Protein AF-X1IFA8-F1 (afdb_monomer_lite)

pLDDT: mean 91.57, std 6.27, range [65.56, 98.69]

Secondary structure (DSSP, 8-state):
-GGGGS--HHHHHHTTSS-S--GGG------HHHHHHHHHHH-HHHHHHHHHHHTT-----GGG-TTHHHHHHHTTS-S-EEEETTEEEE--

Sequence (92 aa):
GAFGSYIDMTSAMTLGMLPSLPLNRFRQVGNAAGMGAKLALLSLSQRSQAQAIASQVHYIELASSPDFMQTFTEALYLGQYRIKGGKREEIN

Radius of gyration: 17.39 Å; chains: 1; bounding box: 34×32×44 Å

InterPro domains:
  IPR027980 RamQ-like, C-terminal domain [PF14574] (1-80)
  IPR052911 Corrinoid activation enzyme [PTHR42895] (1-77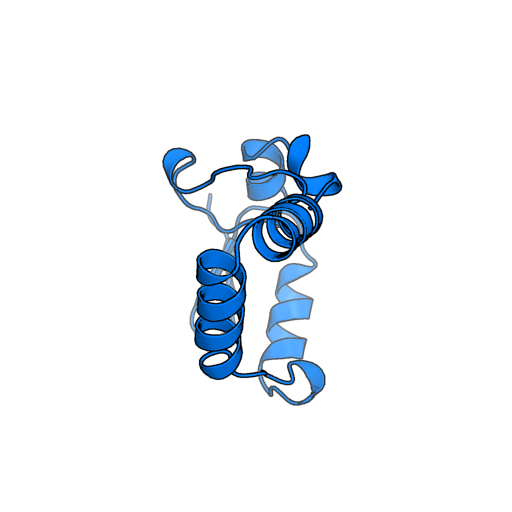)

Organism: NCBI:txid412755

Structure (mmCIF, N/CA/C/O backbone):
data_AF-X1IFA8-F1
#
_entry.id   AF-X1IFA8-F1
#
loop_
_atom_site.group_PDB
_atom_site.id
_atom_site.type_symbol
_atom_site.label_atom_id
_atom_site.label_alt_id
_atom_site.label_comp_id
_atom_site.label_asym_id
_atom_site.label_entity_id
_atom_site.label_seq_id
_atom_site.pdbx_PDB_ins_code
_atom_site.Cartn_x
_atom_site.Cartn_y
_atom_site.Cartn_z
_atom_site.occupancy
_atom_site.B_iso_or_equiv
_atom_site.auth_seq_id
_atom_site.auth_comp_id
_atom_site.auth_asym_id
_atom_site.auth_atom_id
_atom_site.pdbx_PDB_model_num
ATOM 1 N N . GLY A 1 1 ? -1.949 7.320 0.779 1.00 75.75 1 GLY A N 1
ATOM 2 C CA . GLY A 1 1 ? -0.964 7.859 1.743 1.00 75.75 1 GLY A CA 1
ATOM 3 C C . GLY A 1 1 ? -0.756 9.335 1.474 1.00 75.75 1 GLY A C 1
ATOM 4 O O . GLY A 1 1 ? -1.104 9.762 0.383 1.00 75.75 1 GLY A O 1
ATOM 5 N N . ALA A 1 2 ? -0.204 10.100 2.422 1.00 73.31 2 ALA A N 1
ATOM 6 C CA . ALA A 1 2 ? -0.052 11.559 2.292 1.00 73.31 2 ALA A CA 1
ATOM 7 C C . ALA A 1 2 ? 0.668 11.993 0.999 1.00 73.31 2 ALA A C 1
ATOM 9 O O . ALA A 1 2 ? 0.269 12.973 0.383 1.00 73.31 2 ALA A O 1
ATOM 10 N N . PHE A 1 3 ? 1.647 11.202 0.548 1.00 75.44 3 PHE A N 1
ATOM 11 C CA . PHE A 1 3 ? 2.338 11.398 -0.728 1.00 75.44 3 PHE A CA 1
ATOM 12 C C . PHE A 1 3 ? 1.388 11.334 -1.940 1.00 75.44 3 PHE A C 1
ATOM 14 O O . PHE A 1 3 ? 1.424 12.191 -2.812 1.00 75.44 3 PHE A O 1
ATOM 21 N N . GLY A 1 4 ? 0.463 10.370 -1.952 1.00 77.19 4 GLY A N 1
ATOM 22 C CA . GLY A 1 4 ? -0.483 10.157 -3.051 1.00 77.19 4 GLY A CA 1
ATOM 23 C C . GLY A 1 4 ? -1.572 11.223 -3.201 1.00 77.19 4 GLY A C 1
ATOM 24 O O . GLY A 1 4 ? -2.267 11.207 -4.209 1.00 77.19 4 GLY A O 1
ATOM 25 N N . SER A 1 5 ? -1.739 12.129 -2.232 1.00 78.81 5 SER A N 1
ATOM 26 C CA . SER A 1 5 ? -2.740 13.208 -2.295 1.00 78.81 5 SER A CA 1
ATOM 27 C C . SER A 1 5 ? -2.404 14.299 -3.317 1.00 78.81 5 SER A C 1
ATOM 29 O O . SER A 1 5 ? -3.271 15.095 -3.651 1.00 78.81 5 SER A O 1
ATOM 31 N N . TYR A 1 6 ? -1.152 14.364 -3.774 1.00 81.94 6 TYR A N 1
ATOM 32 C CA . TYR A 1 6 ? -0.668 15.403 -4.691 1.00 81.94 6 TYR A CA 1
ATOM 33 C C . TYR A 1 6 ? 0.013 14.822 -5.933 1.00 81.94 6 TYR A C 1
ATOM 35 O O . TYR A 1 6 ? 0.632 15.554 -6.698 1.00 81.94 6 TYR A O 1
ATOM 43 N N . ILE A 1 7 ? -0.077 13.503 -6.132 1.00 88.12 7 ILE A N 1
ATOM 44 C CA . ILE A 1 7 ? 0.472 12.859 -7.324 1.00 88.12 7 ILE A CA 1
ATOM 45 C C . ILE A 1 7 ? -0.408 13.207 -8.521 1.00 88.12 7 ILE A C 1
ATOM 47 O O . ILE A 1 7 ? -1.607 12.911 -8.521 1.00 88.12 7 ILE A O 1
ATOM 51 N N . ASP A 1 8 ? 0.211 13.762 -9.560 1.00 91.19 8 ASP A N 1
ATOM 52 C CA . ASP A 1 8 ? -0.377 13.796 -10.893 1.00 91.19 8 ASP A CA 1
ATOM 53 C C . ASP A 1 8 ? -0.414 12.371 -11.469 1.00 91.19 8 ASP A C 1
ATOM 55 O O . ASP A 1 8 ? 0.623 11.732 -11.669 1.00 91.19 8 ASP A O 1
ATOM 59 N N . MET A 1 9 ? -1.624 11.850 -11.687 1.00 91.81 9 MET A N 1
ATOM 60 C CA . MET A 1 9 ? -1.829 10.456 -12.099 1.00 91.81 9 MET A CA 1
ATOM 61 C C . MET A 1 9 ? -1.224 10.174 -13.474 1.00 91.81 9 MET A C 1
ATOM 63 O O . MET A 1 9 ? -0.616 9.123 -13.666 1.00 91.81 9 MET A O 1
ATOM 67 N N . THR A 1 10 ? -1.337 11.125 -14.402 1.00 91.25 10 THR A N 1
ATOM 68 C CA . THR A 1 10 ? -0.772 11.008 -15.750 1.00 91.25 10 THR A CA 1
ATOM 69 C C . THR A 1 10 ? 0.747 10.884 -15.686 1.00 91.25 10 THR A C 1
ATOM 71 O O . THR A 1 10 ? 1.319 9.981 -16.291 1.00 91.25 10 THR A O 1
ATOM 74 N N . SER A 1 11 ? 1.407 11.729 -14.895 1.00 93.12 11 SER A N 1
ATOM 75 C CA . SER A 1 11 ? 2.855 11.688 -14.689 1.00 93.12 11 SER A CA 1
ATOM 76 C C . SER A 1 11 ? 3.296 10.381 -14.034 1.00 93.12 11 SER A C 1
ATOM 78 O O . SER A 1 11 ? 4.247 9.758 -14.497 1.00 93.12 11 SER A O 1
ATOM 80 N N . ALA A 1 12 ? 2.588 9.914 -13.002 1.00 92.69 12 ALA A N 1
ATOM 81 C CA . ALA A 1 12 ? 2.912 8.652 -12.334 1.00 92.69 12 ALA A CA 1
ATOM 82 C C . ALA A 1 12 ? 2.761 7.432 -13.258 1.00 92.69 12 ALA A C 1
ATOM 84 O O . ALA A 1 12 ? 3.571 6.508 -13.188 1.00 92.69 12 ALA A O 1
ATOM 85 N N . MET A 1 13 ? 1.762 7.433 -14.144 1.00 91.88 13 MET A N 1
ATOM 86 C CA . MET A 1 13 ? 1.630 6.408 -15.183 1.00 91.88 13 MET A CA 1
ATOM 87 C C . MET A 1 13 ? 2.770 6.504 -16.201 1.00 91.88 13 MET A C 1
ATOM 89 O O . MET A 1 13 ? 3.415 5.498 -16.475 1.00 91.88 13 MET A O 1
ATOM 93 N N . THR A 1 14 ? 3.074 7.704 -16.705 1.00 92.00 14 THR A N 1
ATOM 94 C CA . THR A 1 14 ? 4.163 7.940 -17.671 1.00 92.00 14 THR A CA 1
ATOM 95 C C . THR A 1 14 ? 5.530 7.514 -17.141 1.00 92.00 14 THR A C 1
ATOM 97 O O . THR A 1 14 ? 6.333 6.965 -17.890 1.00 92.00 14 THR A O 1
ATOM 100 N N . LEU A 1 15 ? 5.789 7.699 -15.845 1.00 93.19 15 LEU A N 1
ATOM 101 C CA . LEU A 1 15 ? 7.021 7.240 -15.199 1.00 93.19 15 LEU A CA 1
ATOM 102 C C . LEU A 1 15 ? 7.070 5.719 -14.975 1.00 93.19 15 LEU A C 1
ATOM 104 O O . LEU A 1 15 ? 8.135 5.209 -14.645 1.00 93.19 15 LEU A O 1
ATOM 108 N N . GLY A 1 16 ? 5.956 4.998 -15.139 1.00 92.75 16 GLY A N 1
ATOM 109 C CA . GLY A 1 16 ? 5.863 3.563 -14.852 1.00 92.75 16 GLY A CA 1
ATOM 110 C C . GLY A 1 16 ? 5.615 3.230 -13.374 1.00 92.75 16 GLY A C 1
ATOM 111 O O . GLY A 1 16 ? 5.765 2.079 -12.970 1.00 92.75 16 GLY A O 1
ATOM 112 N N . MET A 1 17 ? 5.225 4.213 -12.549 1.00 92.50 17 MET A N 1
ATOM 113 C CA . MET A 1 17 ? 4.913 4.000 -11.126 1.00 92.50 17 MET A CA 1
ATOM 114 C C . MET A 1 17 ? 3.530 3.378 -10.907 1.00 92.50 17 MET A C 1
ATOM 116 O O . MET A 1 17 ? 3.315 2.663 -9.929 1.00 92.50 17 MET A O 1
ATOM 120 N N . LEU A 1 18 ? 2.573 3.696 -11.781 1.00 92.31 18 LEU A N 1
ATOM 121 C CA . LEU A 1 18 ? 1.208 3.172 -11.751 1.00 92.31 18 LEU A CA 1
ATOM 122 C C . LEU A 1 18 ? 0.926 2.376 -13.029 1.00 92.31 18 LEU A C 1
ATOM 124 O O . LEU A 1 18 ? 1.463 2.712 -14.084 1.00 92.31 18 LEU A O 1
ATOM 128 N N . PRO A 1 19 ? 0.066 1.344 -12.964 1.00 91.19 19 PRO A N 1
ATOM 129 C CA . PRO A 1 19 ? -0.284 0.563 -14.143 1.00 91.19 19 PRO A CA 1
ATOM 130 C C . PRO A 1 19 ? -0.999 1.430 -15.183 1.00 91.19 19 PRO A C 1
ATOM 132 O O . PRO A 1 19 ? -1.769 2.327 -14.833 1.00 91.19 19 PRO A O 1
ATOM 135 N N . SER A 1 20 ? -0.806 1.106 -16.464 1.00 89.94 20 SER A N 1
ATOM 136 C CA . SER A 1 20 ? -1.517 1.767 -17.560 1.00 89.94 20 SER A CA 1
ATOM 137 C C . SER A 1 20 ? -2.999 1.360 -17.572 1.00 89.94 20 SER A C 1
ATOM 139 O O . SER A 1 20 ? -3.392 0.354 -18.163 1.00 89.94 20 SER A O 1
ATOM 141 N N . LEU A 1 21 ? -3.825 2.105 -16.835 1.00 90.94 21 LEU A N 1
ATOM 142 C CA . LEU A 1 21 ? -5.276 1.940 -16.734 1.00 90.94 21 LEU A CA 1
ATOM 143 C C . LEU A 1 21 ? -5.983 3.285 -16.970 1.00 90.94 21 LEU A C 1
ATOM 145 O O . LEU A 1 21 ? -5.386 4.337 -16.749 1.00 90.94 21 LEU A O 1
ATOM 149 N N . PRO A 1 22 ? -7.272 3.289 -17.358 1.00 92.38 22 PRO A N 1
ATOM 150 C CA . PRO A 1 22 ? -8.043 4.524 -17.478 1.00 92.38 22 PRO A CA 1
ATOM 151 C C . PRO A 1 22 ? -8.056 5.342 -16.178 1.00 92.38 22 PRO A C 1
ATOM 153 O O . PRO A 1 22 ? -8.251 4.786 -15.096 1.00 92.38 22 PRO A O 1
ATOM 156 N N . LEU A 1 23 ? -7.924 6.671 -16.277 1.00 90.88 23 LEU A N 1
ATOM 157 C CA . LEU A 1 23 ? -7.828 7.567 -15.111 1.00 90.88 23 LEU A CA 1
ATOM 158 C C . LEU A 1 23 ? -9.016 7.451 -14.141 1.00 90.88 23 LEU A C 1
ATOM 160 O O . LEU A 1 23 ? -8.847 7.590 -12.932 1.00 90.88 23 LEU A O 1
ATOM 164 N N . ASN A 1 24 ? -10.210 7.124 -14.641 1.00 94.00 24 ASN A N 1
ATOM 165 C CA . ASN A 1 24 ? -11.407 6.926 -13.815 1.00 94.00 24 ASN A CA 1
ATOM 166 C C . ASN A 1 24 ? -11.345 5.681 -12.902 1.00 94.00 24 ASN A C 1
ATOM 168 O O . ASN A 1 24 ? -12.221 5.499 -12.057 1.00 94.00 24 ASN A O 1
ATOM 172 N N . ARG A 1 25 ? -10.326 4.827 -13.053 1.00 94.19 25 ARG A N 1
ATOM 173 C CA . ARG A 1 25 ? -10.045 3.682 -12.172 1.00 94.19 25 ARG A CA 1
ATOM 174 C C . ARG A 1 25 ? -9.254 4.082 -10.928 1.00 94.19 25 ARG A C 1
ATOM 176 O O . ARG A 1 25 ? -9.109 3.262 -10.023 1.00 94.19 25 ARG A O 1
ATOM 183 N N . PHE A 1 26 ? -8.756 5.316 -10.870 1.00 91.50 26 PHE A N 1
ATOM 184 C CA . PHE A 1 26 ? -7.954 5.812 -9.764 1.00 91.50 26 PHE A CA 1
ATOM 185 C C . PHE A 1 26 ? -8.743 6.812 -8.927 1.00 91.50 26 PHE A C 1
ATOM 187 O O . PHE A 1 26 ? -9.408 7.711 -9.438 1.00 91.50 26 PHE A O 1
ATOM 194 N N . ARG A 1 27 ? -8.634 6.675 -7.606 1.00 89.94 27 ARG A N 1
ATOM 195 C CA . ARG A 1 27 ? -9.201 7.625 -6.650 1.00 89.94 27 ARG A CA 1
ATOM 196 C C . ARG A 1 27 ? -8.211 7.876 -5.529 1.00 89.94 27 ARG A C 1
ATOM 198 O O . ARG A 1 27 ? -7.776 6.948 -4.851 1.00 89.94 27 ARG A O 1
ATOM 205 N N . GLN A 1 28 ? -7.905 9.144 -5.291 1.00 88.81 28 GLN A N 1
ATOM 206 C CA . GLN A 1 28 ? -7.141 9.546 -4.119 1.00 88.81 28 GLN A CA 1
ATOM 207 C C . GLN A 1 28 ? -8.056 9.539 -2.887 1.00 88.81 28 GLN A C 1
ATOM 209 O O . GLN A 1 28 ? -9.145 10.111 -2.895 1.00 88.81 28 GLN A O 1
ATOM 214 N N . VAL A 1 29 ? -7.615 8.866 -1.823 1.00 90.38 29 VAL A N 1
ATOM 215 C CA . VAL A 1 29 ? -8.353 8.746 -0.547 1.00 90.38 29 VAL A CA 1
ATOM 216 C C . VAL A 1 29 ? -7.627 9.420 0.624 1.00 90.38 29 VAL A C 1
ATOM 218 O O . VAL A 1 29 ? -8.051 9.320 1.773 1.00 90.38 29 VAL A O 1
ATOM 221 N N . GLY A 1 30 ? -6.510 10.098 0.347 1.00 89.69 30 GLY A N 1
ATOM 222 C CA . GLY A 1 30 ? -5.705 10.795 1.345 1.00 89.69 30 GLY A CA 1
ATOM 223 C C . GLY A 1 30 ? -5.077 9.871 2.396 1.00 89.69 30 GLY A C 1
ATOM 224 O O . GLY A 1 30 ? -4.522 8.805 2.086 1.00 89.69 30 GLY A O 1
ATOM 225 N N . ASN A 1 31 ? -5.124 10.304 3.660 1.00 92.12 31 ASN A N 1
ATOM 226 C CA . ASN A 1 31 ? -4.646 9.531 4.806 1.00 92.12 31 ASN A CA 1
ATOM 227 C C . ASN A 1 31 ? -5.725 8.551 5.300 1.00 92.12 31 ASN A C 1
ATOM 229 O O . ASN A 1 31 ? -6.387 8.784 6.314 1.00 92.12 31 ASN A O 1
ATOM 233 N N . ALA A 1 32 ? -5.883 7.444 4.571 1.00 93.12 32 ALA A N 1
ATOM 234 C CA . ALA A 1 32 ? -6.842 6.392 4.905 1.00 93.12 32 ALA A CA 1
ATOM 235 C C . ALA A 1 32 ? -6.597 5.774 6.293 1.00 93.12 32 ALA A C 1
ATOM 237 O O . ALA A 1 32 ? -7.559 5.513 7.006 1.00 93.12 32 ALA A O 1
ATOM 238 N N . ALA A 1 33 ? -5.335 5.609 6.715 1.00 94.19 33 ALA A N 1
ATOM 239 C CA . ALA A 1 33 ? -5.003 5.083 8.041 1.00 94.19 33 ALA A CA 1
ATOM 240 C C . ALA A 1 33 ? -5.512 6.006 9.161 1.00 94.19 33 ALA A C 1
ATOM 242 O O . ALA A 1 33 ? -6.184 5.556 10.087 1.00 94.19 33 ALA A O 1
ATOM 243 N N . GLY A 1 34 ? -5.268 7.315 9.037 1.00 95.38 34 GLY A N 1
ATOM 244 C CA . GL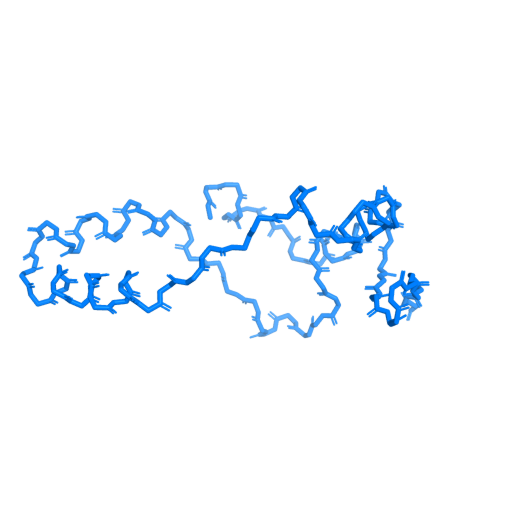Y A 1 34 ? -5.760 8.310 9.991 1.00 95.38 34 GLY A CA 1
ATOM 245 C C . GLY A 1 34 ? -7.288 8.407 10.019 1.00 95.38 34 GLY A C 1
ATOM 246 O O . GLY A 1 34 ? -7.876 8.517 11.093 1.00 95.38 34 GLY A O 1
ATOM 247 N N . MET A 1 35 ? -7.949 8.331 8.859 1.00 95.69 35 MET A N 1
ATOM 248 C CA . MET A 1 35 ? -9.415 8.292 8.797 1.00 95.69 35 MET A CA 1
ATOM 249 C C . MET A 1 35 ? -9.973 7.013 9.437 1.00 95.69 35 MET A C 1
ATOM 251 O O . MET A 1 35 ? -10.880 7.086 10.262 1.00 95.69 35 MET A O 1
ATOM 255 N N . GLY A 1 36 ? -9.397 5.854 9.113 1.00 96.88 36 GLY A N 1
ATOM 256 C CA . GLY A 1 36 ? -9.786 4.562 9.676 1.00 96.88 36 GLY A CA 1
ATOM 257 C C . GLY A 1 36 ? -9.645 4.520 11.197 1.00 96.88 36 GLY A C 1
ATOM 258 O O . GLY A 1 36 ? -10.557 4.059 11.878 1.00 96.88 36 GLY A O 1
ATOM 259 N N . ALA A 1 37 ? -8.567 5.093 11.743 1.00 97.88 37 ALA A N 1
ATOM 260 C CA . ALA A 1 37 ? -8.376 5.209 13.187 1.00 97.88 37 ALA A CA 1
ATOM 261 C C . ALA A 1 37 ? -9.498 6.020 13.859 1.00 97.88 37 ALA A C 1
ATOM 263 O O . ALA A 1 37 ? -10.042 5.586 14.873 1.00 97.88 37 ALA A O 1
ATOM 264 N N . LYS A 1 38 ? -9.907 7.156 13.274 1.00 98.19 38 LYS A N 1
ATOM 265 C CA . LYS A 1 38 ? -11.043 7.946 13.787 1.00 98.19 38 LYS A CA 1
ATOM 266 C C . LYS A 1 38 ? -12.354 7.163 13.724 1.00 98.19 38 LYS A C 1
ATOM 268 O O . LYS A 1 38 ? -13.102 7.161 14.696 1.00 98.19 38 LYS A O 1
ATOM 273 N N . LEU A 1 39 ? -12.626 6.485 12.607 1.00 98.19 39 LEU A N 1
ATOM 274 C CA . LEU A 1 39 ? -13.842 5.682 12.439 1.00 98.19 39 LEU A CA 1
ATOM 275 C C . LEU A 1 39 ? -13.912 4.545 13.464 1.00 98.19 39 LEU A C 1
ATOM 277 O O . LEU A 1 39 ? -14.941 4.367 14.112 1.00 98.19 39 LEU A O 1
ATOM 281 N N . ALA A 1 40 ? -12.810 3.822 13.657 1.00 98.31 40 ALA A N 1
ATOM 282 C CA . ALA A 1 40 ? -12.721 2.755 14.646 1.00 98.31 40 ALA A CA 1
ATOM 283 C C . ALA A 1 40 ? -12.793 3.282 16.089 1.00 98.31 40 ALA A C 1
ATOM 285 O O . ALA A 1 40 ? -13.279 2.574 16.973 1.00 98.31 40 ALA A O 1
ATOM 286 N N . LEU A 1 41 ? -12.321 4.506 16.356 1.00 98.50 41 LEU A N 1
ATOM 287 C CA . LEU A 1 41 ? -12.438 5.146 17.668 1.00 98.50 41 LEU A CA 1
ATOM 288 C C . LEU A 1 41 ? -13.896 5.501 17.991 1.00 98.50 41 LEU A C 1
ATOM 290 O O . LEU A 1 41 ? -14.358 5.197 19.087 1.00 98.50 41 LEU A O 1
ATOM 294 N N . LEU A 1 42 ? -14.608 6.101 17.035 1.00 98.62 42 LEU A N 1
ATOM 295 C CA . LEU A 1 42 ? -15.951 6.660 17.230 1.00 98.62 42 LEU A CA 1
ATOM 296 C C . LEU A 1 42 ? -17.090 5.645 17.048 1.00 98.62 42 LEU A C 1
ATOM 298 O O . LEU A 1 42 ? -18.210 5.919 17.468 1.00 98.62 42 LEU A O 1
ATOM 302 N N . SER A 1 43 ? -16.839 4.491 16.420 1.00 98.69 43 SER A N 1
ATOM 303 C CA . SER A 1 43 ? -17.876 3.495 16.136 1.00 98.69 43 SER A CA 1
ATOM 304 C C . SER A 1 43 ? -17.413 2.062 16.393 1.00 98.69 43 SER A C 1
ATOM 306 O O . SER A 1 43 ? -16.453 1.569 15.794 1.00 98.69 43 SER A O 1
ATOM 308 N N . LEU A 1 44 ? -18.160 1.358 17.250 1.00 98.56 44 LEU A N 1
ATOM 309 C CA . LEU A 1 44 ? -17.945 -0.063 17.528 1.00 98.56 44 LEU A CA 1
ATOM 310 C C . LEU A 1 44 ? -18.248 -0.944 16.310 1.00 98.56 44 LEU A C 1
ATOM 312 O O . LEU A 1 44 ? -17.535 -1.920 16.086 1.00 98.56 44 LEU A O 1
ATOM 316 N N . SER A 1 45 ? -19.247 -0.590 15.494 1.00 98.62 45 SER A N 1
ATOM 317 C CA . SER A 1 45 ? -19.554 -1.344 14.272 1.00 98.62 45 SER A CA 1
ATOM 318 C C . SER A 1 45 ? -18.428 -1.221 13.246 1.00 98.62 45 SER A C 1
ATOM 320 O O . SER A 1 45 ? -17.992 -2.233 12.703 1.00 98.62 45 SER A O 1
ATOM 322 N N . GLN A 1 46 ? -17.872 -0.018 13.059 1.00 98.50 46 GLN A N 1
ATOM 323 C CA . GLN A 1 46 ? -16.717 0.198 12.178 1.00 98.50 46 GLN A CA 1
ATOM 324 C C . GLN A 1 46 ? -15.469 -0.524 12.694 1.00 98.50 46 GLN A C 1
ATOM 326 O O . GLN A 1 46 ? -14.708 -1.092 11.913 1.00 98.50 46 GLN A O 1
ATOM 331 N N . ARG A 1 47 ? -15.263 -0.550 14.016 1.00 98.56 47 ARG A N 1
ATOM 332 C CA . ARG A 1 47 ? -14.166 -1.305 14.635 1.00 98.56 47 ARG A CA 1
ATOM 333 C C . ARG A 1 47 ? -14.305 -2.810 14.391 1.00 98.56 47 ARG A C 1
ATOM 335 O O . ARG A 1 47 ? -13.323 -3.452 14.029 1.00 98.56 47 ARG A O 1
ATOM 342 N N . SER A 1 48 ? -15.509 -3.357 14.552 1.00 98.56 48 SER A N 1
ATOM 343 C CA . SER A 1 48 ? -15.791 -4.770 14.270 1.00 98.56 48 SER A CA 1
ATOM 344 C C . SER A 1 48 ? -15.607 -5.096 12.784 1.00 98.56 48 SER A C 1
ATOM 346 O O . SER A 1 48 ? -14.964 -6.091 12.451 1.00 98.56 48 SER A O 1
ATOM 348 N N . GLN A 1 49 ? -16.059 -4.218 11.883 1.00 98.44 49 GLN A N 1
ATOM 349 C CA . GLN A 1 49 ? -15.829 -4.372 10.446 1.00 98.44 49 GLN A CA 1
ATOM 350 C C . GLN A 1 49 ? -14.332 -4.383 10.105 1.00 98.44 49 GLN A C 1
ATOM 352 O O . GLN A 1 49 ? -13.889 -5.231 9.334 1.00 98.44 49 GLN A O 1
ATOM 357 N N . ALA A 1 50 ? -13.537 -3.488 10.700 1.00 98.25 50 ALA A N 1
ATOM 358 C CA . ALA A 1 50 ? -12.090 -3.462 10.494 1.00 98.25 50 ALA A CA 1
ATOM 359 C C . ALA A 1 50 ? -11.417 -4.776 10.935 1.00 98.25 50 ALA A C 1
ATOM 361 O O . ALA A 1 50 ? -10.547 -5.278 10.225 1.00 98.25 50 ALA A O 1
ATOM 362 N N . GLN A 1 51 ? -11.849 -5.368 12.056 1.00 98.25 51 GLN A N 1
ATOM 363 C CA . GLN A 1 51 ? -11.364 -6.679 12.510 1.00 98.25 51 GLN A CA 1
ATOM 364 C C . GLN A 1 51 ? -11.747 -7.806 11.542 1.00 98.25 51 GLN A C 1
ATOM 366 O O . GLN A 1 51 ? -10.906 -8.640 11.219 1.00 98.25 51 GLN A O 1
ATOM 371 N N . ALA A 1 52 ? -12.985 -7.804 11.040 1.00 98.38 52 ALA A N 1
ATOM 372 C CA . ALA A 1 52 ? -13.452 -8.794 10.071 1.00 98.38 52 ALA A CA 1
ATOM 373 C C . ALA A 1 52 ? -12.729 -8.692 8.718 1.00 98.38 52 ALA A C 1
ATOM 375 O O . ALA A 1 52 ? -12.517 -9.702 8.055 1.00 98.38 52 ALA A O 1
ATOM 376 N N . ILE A 1 53 ? -12.343 -7.486 8.292 1.00 97.94 53 ILE A N 1
ATOM 377 C CA . ILE A 1 53 ? -11.494 -7.301 7.107 1.00 97.94 53 ILE A CA 1
ATOM 378 C C . ILE A 1 53 ? -10.091 -7.831 7.398 1.00 97.94 53 ILE A C 1
ATOM 380 O O . ILE A 1 53 ? -9.552 -8.588 6.598 1.00 97.94 53 ILE A O 1
ATOM 384 N N . ALA A 1 54 ? -9.511 -7.474 8.548 1.00 97.81 54 ALA A N 1
ATOM 385 C CA . ALA A 1 54 ? -8.162 -7.893 8.917 1.00 97.81 54 ALA A CA 1
ATOM 386 C C . ALA A 1 54 ? -8.007 -9.423 8.968 1.00 97.81 54 ALA A C 1
ATOM 388 O O . ALA A 1 54 ? -6.974 -9.931 8.545 1.00 97.81 54 ALA A O 1
ATOM 389 N N . SER A 1 55 ? -9.031 -10.164 9.407 1.00 97.88 55 SER A N 1
ATOM 390 C CA . SER A 1 55 ? -8.998 -11.635 9.429 1.00 97.88 55 SER A CA 1
ATOM 391 C C . SER A 1 55 ? -9.027 -12.292 8.043 1.00 97.88 55 SER A C 1
ATOM 393 O O . SER A 1 55 ? -8.731 -13.478 7.935 1.00 97.88 55 SER A O 1
ATOM 395 N N . GLN A 1 56 ? -9.371 -11.543 6.992 1.00 98.00 56 GLN A N 1
ATOM 396 C CA . GLN A 1 56 ? -9.397 -12.011 5.601 1.00 98.00 56 GLN A CA 1
ATOM 397 C C . GLN A 1 56 ? -8.140 -11.606 4.814 1.00 98.00 56 GLN A C 1
ATOM 399 O O . GLN A 1 56 ? -7.993 -11.972 3.649 1.00 98.00 56 GLN A O 1
ATOM 404 N N . VAL A 1 57 ? -7.239 -10.821 5.413 1.00 97.31 57 VAL A N 1
ATOM 405 C CA . VAL A 1 57 ? -6.003 -10.383 4.755 1.00 97.31 57 VAL A CA 1
ATOM 406 C C . VAL A 1 57 ? -4.942 -11.474 4.870 1.00 97.31 57 VAL A C 1
ATOM 408 O O . VAL A 1 57 ? -4.624 -11.938 5.962 1.00 97.31 57 VAL A O 1
ATOM 411 N N . HIS A 1 58 ? -4.338 -11.830 3.737 1.00 96.44 58 HIS A N 1
ATOM 412 C CA . HIS A 1 58 ? -3.203 -12.746 3.676 1.00 96.44 58 HIS A CA 1
ATOM 413 C C . HIS A 1 58 ? -1.916 -11.985 3.366 1.00 96.44 58 HIS A C 1
ATOM 415 O O . HIS A 1 58 ? -1.876 -11.146 2.465 1.00 96.44 58 HIS A O 1
ATOM 421 N N . TYR A 1 59 ? -0.860 -12.288 4.116 1.00 94.94 59 TYR A N 1
ATOM 422 C CA . TYR A 1 59 ? 0.468 -11.743 3.868 1.00 94.94 59 TYR A CA 1
ATOM 423 C C . TYR A 1 59 ? 1.176 -12.526 2.756 1.00 94.94 59 TYR A C 1
ATOM 425 O O . TYR A 1 59 ? 1.130 -13.755 2.734 1.00 94.94 59 TYR A O 1
ATOM 433 N N . ILE A 1 60 ? 1.846 -11.805 1.855 1.00 92.50 60 ILE A N 1
ATOM 434 C CA . ILE A 1 60 ? 2.693 -12.371 0.803 1.00 92.50 60 ILE A CA 1
ATOM 435 C C . ILE A 1 60 ? 4.116 -11.852 1.030 1.00 92.50 60 ILE A C 1
ATOM 437 O O . ILE A 1 60 ? 4.354 -10.647 0.940 1.00 92.50 60 ILE A O 1
ATOM 441 N N . GLU A 1 61 ? 5.053 -12.759 1.315 1.00 94.62 61 GLU A N 1
ATOM 442 C CA . GLU A 1 61 ? 6.475 -12.439 1.487 1.00 94.62 61 GLU A CA 1
ATOM 443 C C . GLU A 1 61 ? 7.156 -12.290 0.123 1.00 94.62 61 GLU A C 1
ATOM 445 O O . GLU A 1 61 ? 7.570 -13.271 -0.504 1.00 94.62 61 GLU A O 1
ATOM 450 N N . LEU A 1 62 ? 7.272 -11.049 -0.344 1.00 93.44 62 LEU A N 1
ATOM 451 C CA . LEU A 1 62 ? 7.840 -10.739 -1.653 1.00 93.44 62 LEU A CA 1
ATOM 452 C C . LEU A 1 62 ? 9.323 -11.111 -1.757 1.00 93.44 62 LEU A C 1
ATOM 454 O O . LEU A 1 62 ? 9.747 -11.518 -2.835 1.00 93.44 62 LEU A O 1
ATOM 458 N N . ALA A 1 63 ? 10.097 -11.045 -0.666 1.00 90.31 63 ALA A N 1
ATOM 459 C CA . ALA A 1 63 ? 11.525 -11.380 -0.699 1.00 90.31 63 ALA A CA 1
ATOM 460 C C . ALA A 1 63 ? 11.780 -12.866 -1.009 1.00 90.31 63 ALA A C 1
ATOM 462 O O . ALA A 1 63 ? 12.830 -13.219 -1.540 1.00 90.31 63 ALA A O 1
ATOM 463 N N . SER A 1 64 ? 10.809 -13.730 -0.699 1.00 91.06 64 SER A N 1
ATOM 464 C CA . SER A 1 64 ? 10.842 -15.167 -1.009 1.00 91.06 64 SER A CA 1
ATOM 465 C C . SER A 1 64 ? 10.187 -15.529 -2.346 1.00 91.06 64 SER A C 1
ATOM 467 O O . SER A 1 64 ? 10.246 -16.685 -2.763 1.00 91.06 64 SER A O 1
ATOM 469 N N . SER A 1 65 ? 9.545 -14.566 -3.016 1.00 92.00 65 SER A N 1
ATOM 470 C CA . SER A 1 65 ? 8.832 -14.814 -4.267 1.00 92.00 65 SER A CA 1
ATOM 471 C C . SER A 1 65 ? 9.823 -14.937 -5.433 1.00 92.00 65 SER A C 1
ATOM 473 O O 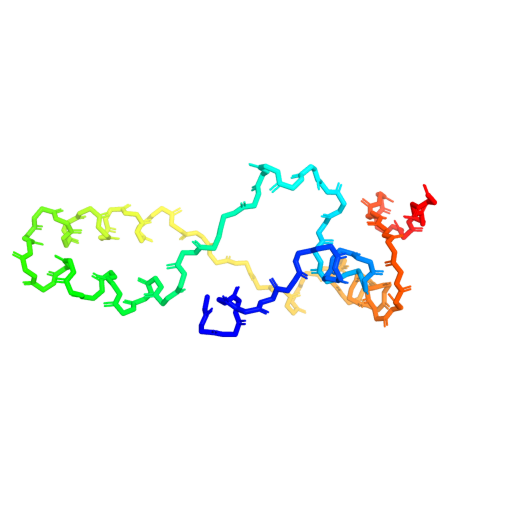. SER A 1 65 ? 10.559 -13.978 -5.689 1.00 92.00 65 SER A O 1
ATOM 475 N N . PRO A 1 66 ? 9.835 -16.064 -6.176 1.00 89.38 66 PRO A N 1
ATOM 476 C CA . PRO A 1 66 ? 10.813 -16.312 -7.240 1.00 89.38 66 PRO A CA 1
ATOM 477 C C . PRO A 1 66 ? 10.876 -15.207 -8.303 1.00 89.38 66 PRO A C 1
ATOM 479 O O . PRO A 1 66 ? 11.959 -14.831 -8.746 1.00 89.38 66 PRO A O 1
ATOM 482 N N . ASP A 1 67 ? 9.724 -14.638 -8.660 1.00 89.38 67 ASP A N 1
ATOM 483 C CA . ASP A 1 67 ? 9.611 -13.688 -9.772 1.00 89.38 67 ASP A CA 1
ATOM 484 C C . ASP A 1 67 ? 9.747 -12.221 -9.333 1.00 89.38 67 ASP A C 1
ATOM 486 O O . ASP A 1 67 ? 9.781 -11.316 -10.176 1.00 89.38 67 ASP A O 1
ATOM 490 N N . PHE A 1 68 ? 9.809 -11.945 -8.023 1.00 91.50 68 PHE A N 1
ATOM 491 C CA . PHE A 1 68 ? 9.797 -10.570 -7.520 1.00 91.50 68 PHE A CA 1
ATOM 492 C C . PHE A 1 68 ? 11.058 -9.806 -7.917 1.00 91.50 68 PHE A C 1
ATOM 494 O O . PHE A 1 68 ? 10.949 -8.696 -8.429 1.00 91.50 68 PHE A O 1
ATOM 501 N N . MET A 1 69 ? 12.244 -10.397 -7.744 1.00 91.56 69 MET A N 1
ATOM 502 C CA . MET A 1 69 ? 13.509 -9.725 -8.074 1.00 91.56 69 MET A CA 1
ATOM 503 C C . MET A 1 69 ? 13.627 -9.403 -9.566 1.00 91.56 69 MET A C 1
ATOM 505 O O . MET A 1 69 ? 14.081 -8.314 -9.929 1.00 91.56 69 MET A O 1
ATOM 509 N N . GLN A 1 70 ? 13.173 -10.316 -10.428 1.00 90.44 70 GLN A N 1
ATOM 510 C CA . GLN A 1 70 ? 13.108 -10.073 -11.866 1.00 90.44 70 GLN A CA 1
ATOM 511 C C . GLN A 1 70 ? 12.122 -8.939 -12.174 1.00 90.44 70 GLN A C 1
ATOM 513 O O . GLN A 1 70 ? 12.499 -7.955 -12.805 1.00 90.44 70 GLN A O 1
ATOM 518 N N . THR A 1 71 ? 10.891 -9.025 -11.662 1.00 91.00 71 THR A N 1
ATOM 519 C CA . THR A 1 71 ? 9.849 -8.006 -11.881 1.00 91.00 71 THR A CA 1
ATOM 520 C C . THR A 1 71 ? 10.276 -6.628 -11.373 1.00 91.00 71 THR A C 1
ATOM 522 O O . THR A 1 71 ? 10.042 -5.622 -12.036 1.00 91.00 71 THR A O 1
ATOM 525 N N . PHE A 1 72 ? 10.926 -6.570 -10.211 1.00 92.00 72 PHE A N 1
ATOM 526 C CA . PHE A 1 72 ? 11.424 -5.333 -9.625 1.00 92.00 72 PHE A CA 1
ATOM 527 C C . PHE A 1 72 ? 12.515 -4.701 -10.491 1.00 92.00 72 PHE A C 1
ATOM 529 O O . PHE A 1 72 ? 12.458 -3.504 -10.748 1.00 92.00 72 PHE A O 1
ATOM 536 N N . THR A 1 73 ? 13.461 -5.501 -10.993 1.00 92.06 73 THR A N 1
ATOM 537 C CA . THR A 1 73 ? 14.523 -5.022 -11.893 1.00 92.06 73 THR A CA 1
ATOM 538 C C . THR A 1 73 ? 13.940 -4.439 -13.181 1.00 92.06 73 THR A C 1
ATOM 540 O O . THR A 1 73 ? 14.306 -3.337 -13.581 1.00 92.06 73 THR A O 1
ATOM 543 N N . GLU A 1 74 ? 12.969 -5.124 -13.789 1.00 90.81 74 GLU A N 1
ATOM 544 C CA . GLU A 1 74 ? 12.241 -4.637 -14.971 1.00 90.81 74 GLU A CA 1
ATOM 545 C C . GLU A 1 74 ? 11.451 -3.340 -14.697 1.00 90.81 74 GLU A C 1
ATOM 547 O O . GLU A 1 74 ? 11.256 -2.509 -15.588 1.00 90.81 74 GLU A O 1
ATOM 552 N N . ALA A 1 75 ? 11.011 -3.132 -13.454 1.00 91.31 75 ALA A N 1
ATOM 553 C CA . ALA A 1 75 ? 10.288 -1.938 -13.025 1.00 91.31 75 ALA A CA 1
ATOM 554 C C . ALA A 1 75 ? 11.196 -0.731 -12.714 1.00 91.31 75 ALA A C 1
ATOM 556 O O . ALA A 1 75 ? 10.676 0.365 -12.504 1.00 91.31 75 ALA A O 1
ATOM 557 N N . LEU A 1 76 ? 12.528 -0.888 -12.697 1.00 92.50 76 LEU A N 1
ATOM 558 C CA . LEU A 1 76 ? 13.465 0.224 -12.458 1.00 92.50 76 LEU A CA 1
ATOM 559 C C . LEU A 1 76 ? 13.564 1.193 -13.645 1.00 92.50 76 LEU A C 1
ATOM 561 O O . LEU A 1 76 ? 13.979 2.339 -13.471 1.00 92.50 76 LEU A O 1
ATOM 565 N N . TYR A 1 77 ? 13.195 0.750 -14.847 1.00 92.12 77 TYR A N 1
ATOM 566 C CA . TYR A 1 77 ? 13.203 1.590 -16.040 1.00 92.12 77 TYR A CA 1
ATOM 567 C C . TYR A 1 77 ? 11.967 2.495 -16.092 1.00 92.12 77 TYR A C 1
ATOM 569 O O . TYR A 1 77 ? 10.836 2.042 -15.893 1.00 92.12 77 TYR A O 1
ATOM 577 N N . LEU A 1 78 ? 12.179 3.766 -16.441 1.00 93.06 78 LEU A N 1
ATOM 578 C CA . LEU A 1 78 ? 11.098 4.725 -16.677 1.00 93.06 78 LEU A CA 1
ATOM 579 C C . LEU A 1 78 ? 10.317 4.395 -17.955 1.00 93.06 78 LEU A C 1
ATOM 581 O O . LEU A 1 78 ? 10.821 3.719 -18.849 1.00 93.06 78 LEU A O 1
ATOM 585 N N . GLY A 1 79 ? 9.090 4.905 -18.045 1.00 91.56 79 GLY A N 1
ATOM 586 C CA . GLY A 1 79 ? 8.210 4.737 -19.203 1.00 91.56 79 GLY A CA 1
ATOM 587 C C . GLY A 1 79 ? 7.002 3.857 -18.899 1.00 91.56 79 GLY A C 1
ATOM 588 O O . GLY A 1 79 ? 6.984 3.117 -17.915 1.00 91.56 79 GLY A O 1
ATOM 589 N N . GLN A 1 80 ? 5.979 3.939 -19.749 1.00 90.94 80 GLN A N 1
ATOM 590 C CA . GLN A 1 80 ? 4.769 3.136 -19.598 1.00 90.94 80 GLN A CA 1
ATOM 591 C C . GLN A 1 80 ? 5.033 1.688 -20.010 1.00 90.94 80 GLN A C 1
ATOM 593 O O . GLN A 1 80 ? 5.568 1.414 -21.083 1.00 90.94 80 GLN A O 1
ATOM 598 N N . TYR A 1 81 ? 4.632 0.744 -19.162 1.00 92.44 81 TYR A N 1
ATOM 599 C CA . TYR A 1 81 ? 4.803 -0.677 -19.433 1.00 92.44 81 TYR A CA 1
ATOM 600 C C . TYR A 1 81 ? 3.698 -1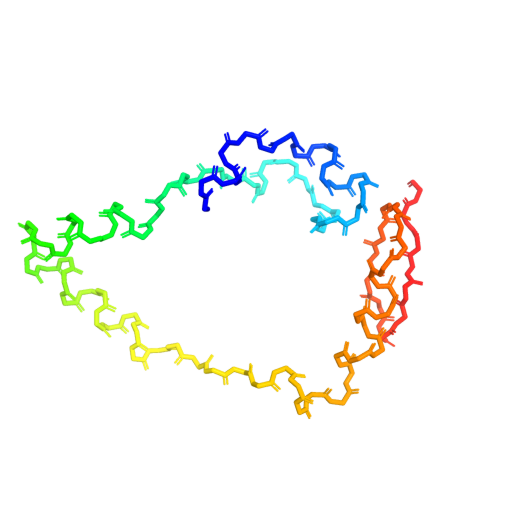.521 -18.796 1.00 92.44 81 TYR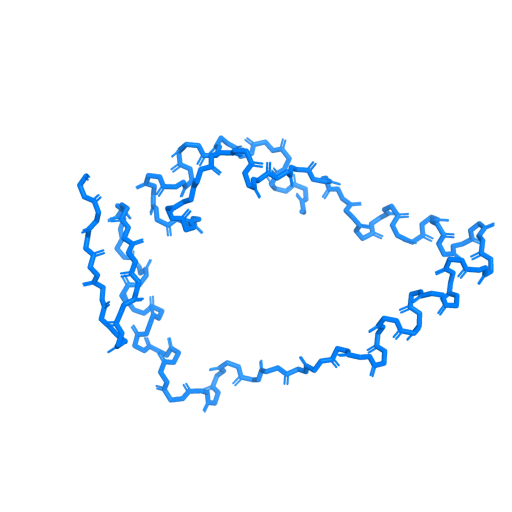 A C 1
ATOM 602 O O . TYR A 1 81 ? 2.923 -1.066 -17.949 1.00 92.44 81 TYR A O 1
ATOM 610 N N . ARG A 1 82 ? 3.657 -2.790 -19.193 1.00 90.44 82 ARG A N 1
ATOM 611 C CA . ARG A 1 82 ? 2.966 -3.873 -18.485 1.00 90.44 82 ARG A CA 1
ATOM 612 C C . ARG A 1 82 ? 3.894 -5.072 -18.345 1.00 90.44 82 ARG A C 1
ATOM 614 O O . ARG A 1 82 ? 4.805 -5.250 -19.148 1.00 90.44 82 ARG A O 1
ATOM 621 N N . ILE A 1 83 ? 3.633 -5.916 -17.352 1.00 86.69 83 ILE A N 1
ATOM 622 C CA . ILE A 1 83 ? 4.319 -7.202 -17.204 1.00 86.69 83 ILE A CA 1
ATOM 623 C C . ILE A 1 83 ? 3.431 -8.304 -17.773 1.00 86.69 83 ILE A C 1
ATOM 625 O O . ILE A 1 83 ? 2.283 -8.463 -17.352 1.00 86.69 83 ILE A O 1
ATOM 629 N N . LYS A 1 84 ? 3.964 -9.084 -18.715 1.00 84.69 84 LYS A N 1
ATOM 630 C CA . LYS A 1 84 ? 3.303 -10.266 -19.276 1.00 84.69 84 LYS A CA 1
ATOM 631 C C . LYS A 1 84 ? 4.268 -11.446 -19.232 1.00 84.69 84 LYS A C 1
ATOM 633 O O . LYS A 1 84 ? 5.353 -11.384 -19.799 1.00 84.69 84 LYS A O 1
ATOM 638 N N . GLY A 1 85 ? 3.895 -12.512 -18.520 1.00 80.50 85 GLY A N 1
ATOM 639 C CA . GLY A 1 85 ? 4.753 -13.695 -18.359 1.00 80.50 85 GLY A CA 1
ATOM 640 C C . GLY A 1 85 ? 6.132 -13.383 -17.758 1.00 80.50 85 GLY A C 1
ATOM 641 O O . GLY A 1 85 ? 7.127 -13.935 -18.216 1.00 80.50 85 GLY A O 1
ATOM 642 N N . GLY A 1 86 ? 6.201 -12.444 -16.805 1.00 77.06 86 GLY A N 1
ATOM 643 C CA . GLY A 1 86 ? 7.451 -12.030 -16.150 1.00 77.06 86 GLY A CA 1
ATOM 644 C C . GLY A 1 86 ? 8.352 -11.105 -16.978 1.00 77.06 86 GLY A C 1
ATOM 645 O O . GLY A 1 86 ? 9.460 -10.798 -16.548 1.00 77.06 86 GLY A O 1
ATOM 646 N N . LYS A 1 87 ? 7.903 -10.650 -18.156 1.00 83.25 87 LYS A N 1
ATOM 647 C CA . LYS A 1 87 ? 8.661 -9.739 -19.025 1.00 83.25 87 LYS A CA 1
ATOM 648 C C . LYS A 1 87 ? 7.975 -8.388 -19.162 1.00 83.25 87 LYS A C 1
ATOM 650 O O . LYS A 1 87 ? 6.745 -8.325 -19.245 1.00 83.25 87 LYS A O 1
ATOM 655 N N . ARG A 1 88 ? 8.780 -7.327 -19.214 1.00 89.81 88 ARG A N 1
ATOM 656 C CA . ARG A 1 88 ? 8.337 -5.969 -19.526 1.00 89.81 88 ARG A CA 1
ATOM 657 C C . ARG A 1 88 ? 7.941 -5.863 -20.995 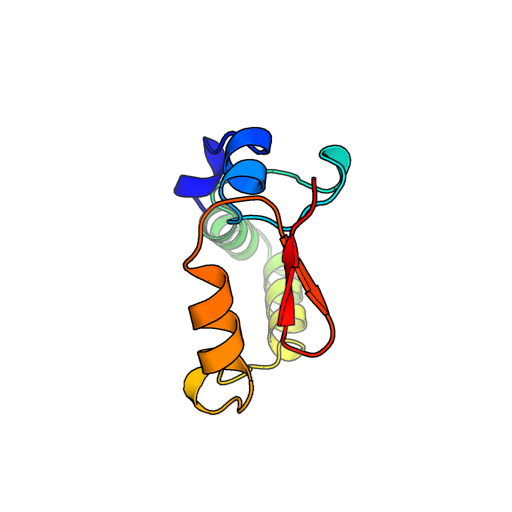1.00 89.81 88 ARG A C 1
ATOM 659 O O . ARG A 1 88 ? 8.711 -6.210 -21.883 1.00 89.81 88 ARG A O 1
ATOM 666 N N . GLU A 1 89 ? 6.741 -5.354 -21.234 1.00 92.44 89 GLU A N 1
ATOM 667 C CA . GLU A 1 89 ? 6.269 -4.905 -22.541 1.00 92.44 89 GLU A CA 1
ATOM 668 C C . GLU A 1 89 ? 5.993 -3.404 -22.451 1.00 92.44 89 GLU A C 1
ATOM 670 O O . GLU A 1 89 ? 5.151 -2.982 -21.652 1.00 92.44 89 GLU A O 1
ATOM 675 N N . GLU A 1 90 ? 6.698 -2.603 -23.247 1.00 90.75 90 GLU A N 1
ATOM 676 C CA . GLU A 1 90 ? 6.448 -1.164 -23.327 1.00 90.75 90 GLU A CA 1
ATOM 677 C C . GLU A 1 90 ? 5.088 -0.883 -23.968 1.00 90.75 90 GLU A C 1
ATOM 679 O O . GLU A 1 90 ? 4.639 -1.588 -24.878 1.00 90.75 90 GLU A O 1
ATOM 684 N N . ILE A 1 91 ? 4.415 0.141 -23.454 1.00 86.31 91 ILE A N 1
ATOM 685 C CA . ILE A 1 91 ? 3.139 0.621 -23.971 1.00 86.31 91 ILE A CA 1
ATOM 686 C C . ILE A 1 91 ? 3.423 1.985 -24.594 1.00 86.31 91 ILE A C 1
ATOM 688 O O . ILE A 1 91 ? 3.730 2.932 -23.874 1.00 86.31 91 ILE A O 1
ATOM 692 N N . ASN A 1 92 ? 3.359 2.041 -25.925 1.00 65.56 92 ASN A N 1
ATOM 693 C CA . ASN A 1 92 ? 3.426 3.288 -26.690 1.00 65.56 92 ASN A CA 1
ATOM 694 C C . ASN A 1 92 ? 2.079 4.010 -26.677 1.00 65.56 92 ASN A C 1
ATOM 696 O O . ASN A 1 92 ? 1.048 3.311 -26.834 1.00 65.56 92 ASN A O 1
#

Foldseek 3Di:
DQVQVPDDPVVCQFFLNDAPDPPVVDDDPHPPVVVLVVCLVVDVVSVVVVVVVVVVDDDDDLVPDPLNVLLVVQSVHTGHWDADPSDTDGDD